Protein AF-A0A8H8MKC1-F1 (afdb_monomer_lite)

pLDDT: mean 77.67, std 16.6, range [34.03, 97.25]

Secondary structure (DSSP, 8-state):
--------PPEEEEEEEE-TT-HHHHHHHHHHHHHHHH-SS--TT--TTTSPPGGG-EEEEEEEE-----SS---TT---HHHHHHHHHHHHHHHHHHHTTS-------EEEEEPPPBPTTSPBPPPEEEEE-S---TT-HHHHHHHHHHHHHHHTT-----S---TT---EE--

Foldseek 3Di:
DDDPPPPQFDFDAFDWAFPLVPPVQLVVLVVVLVCVQPDPVPPPPDDPVQFDRSNRFIFTLATFGFDDPDDDDPPPQGRHPVVLVVLVVVCVVVLVVLPVLDDQDADFPDWDWDQFDQPPVRHTDDIFIFTFGPDDDCSRSQNVNSCVSNVSCVVSPGGPDPPPSPSRVGGRGRD

Structure (mmCIF, N/CA/C/O backbone):
data_AF-A0A8H8MKC1-F1
#
_entry.id   AF-A0A8H8MKC1-F1
#
loop_
_atom_site.group_PDB
_atom_site.id
_atom_site.type_symbol
_atom_site.label_atom_id
_atom_site.label_alt_id
_atom_site.label_comp_id
_atom_site.label_asym_id
_atom_site.label_entity_id
_atom_site.label_seq_id
_atom_site.pdbx_PDB_ins_code
_atom_site.Cartn_x
_atom_site.Cartn_y
_atom_site.Cartn_z
_atom_site.occupancy
_atom_site.B_iso_or_equiv
_atom_site.auth_seq_id
_atom_site.auth_comp_id
_atom_site.auth_asym_id
_atom_site.auth_atom_id
_atom_site.pdbx_PDB_model_num
ATOM 1 N N . MET A 1 1 ? 20.653 -33.532 -18.386 1.00 34.41 1 MET A N 1
ATOM 2 C CA . MET A 1 1 ? 19.830 -32.310 -18.493 1.00 34.41 1 MET A CA 1
ATOM 3 C C . MET A 1 1 ? 19.920 -31.637 -17.141 1.00 34.41 1 MET A C 1
ATOM 5 O O . MET A 1 1 ? 19.378 -32.175 -16.188 1.00 34.41 1 MET A O 1
ATOM 9 N N . ALA A 1 2 ? 20.762 -30.611 -17.027 1.00 34.38 2 ALA A N 1
ATOM 10 C CA . ALA A 1 2 ? 20.974 -29.909 -15.768 1.00 34.38 2 ALA A CA 1
ATOM 11 C C . ALA A 1 2 ? 19.783 -28.979 -15.524 1.00 34.38 2 ALA A C 1
ATOM 13 O O . ALA A 1 2 ? 19.414 -28.207 -16.407 1.00 34.38 2 ALA A O 1
ATOM 14 N N . ASP A 1 3 ? 19.178 -29.126 -14.352 1.00 34.03 3 ASP A N 1
ATOM 15 C CA . ASP A 1 3 ? 18.167 -28.236 -13.803 1.00 34.03 3 ASP A CA 1
ATOM 16 C C . ASP A 1 3 ? 18.798 -26.848 -13.630 1.00 34.03 3 ASP A C 1
ATOM 18 O O . ASP A 1 3 ? 19.670 -26.642 -12.784 1.00 34.03 3 ASP A O 1
ATOM 22 N N . SER A 1 4 ? 18.445 -25.911 -14.508 1.00 35.88 4 SER A N 1
ATOM 23 C CA . SER A 1 4 ? 18.801 -24.502 -14.369 1.00 35.88 4 SER A CA 1
ATOM 24 C C . SER A 1 4 ? 17.952 -23.922 -13.242 1.00 35.88 4 SER A C 1
ATOM 26 O O . SER A 1 4 ? 16.906 -23.321 -13.491 1.00 35.88 4 SER A O 1
ATOM 28 N N . GLY A 1 5 ? 18.392 -24.161 -12.004 1.00 34.44 5 GLY A N 1
ATOM 29 C CA . GLY A 1 5 ? 17.828 -23.581 -10.794 1.00 34.44 5 GLY A CA 1
ATOM 30 C C . GLY A 1 5 ? 17.900 -22.062 -10.879 1.00 34.44 5 GLY A C 1
ATOM 31 O O . GLY A 1 5 ? 18.920 -21.462 -10.550 1.00 34.44 5 GLY A O 1
ATOM 32 N N . GLY A 1 6 ? 16.830 -21.448 -11.384 1.00 45.28 6 GLY A N 1
ATOM 33 C CA . GLY A 1 6 ? 16.706 -20.001 -11.469 1.00 45.28 6 GLY A CA 1
ATOM 34 C C . GLY A 1 6 ? 16.858 -19.414 -10.073 1.00 45.28 6 GLY A C 1
ATOM 35 O O . GLY A 1 6 ? 16.090 -19.754 -9.171 1.00 45.28 6 GLY A O 1
ATOM 36 N N . HIS A 1 7 ? 17.865 -18.564 -9.894 1.00 55.59 7 HIS A N 1
ATOM 37 C CA . HIS A 1 7 ? 18.110 -17.872 -8.639 1.00 55.59 7 HIS A CA 1
ATOM 38 C C . HIS A 1 7 ? 16.903 -16.968 -8.358 1.00 55.59 7 HIS A C 1
ATOM 40 O O . HIS A 1 7 ? 16.740 -15.910 -8.962 1.00 55.59 7 HIS A O 1
ATOM 46 N N . LYS A 1 8 ? 15.978 -17.421 -7.507 1.00 62.78 8 LYS A N 1
ATOM 47 C CA . LYS A 1 8 ? 14.812 -16.618 -7.141 1.00 62.78 8 LYS A CA 1
ATOM 48 C C . LYS A 1 8 ? 15.299 -15.503 -6.225 1.00 62.78 8 LYS A C 1
ATOM 50 O O . LYS A 1 8 ? 15.754 -15.786 -5.118 1.00 62.78 8 LYS A O 1
ATOM 55 N N . LEU A 1 9 ? 15.191 -14.254 -6.677 1.00 69.00 9 LEU A N 1
ATOM 56 C CA . LEU A 1 9 ? 15.545 -13.099 -5.859 1.00 69.00 9 LEU A CA 1
ATOM 57 C C . LEU A 1 9 ? 14.778 -13.134 -4.541 1.00 69.00 9 LEU A C 1
ATOM 59 O O . LEU A 1 9 ? 13.551 -13.286 -4.515 1.00 69.00 9 LEU A O 1
ATOM 63 N N . LYS A 1 10 ? 15.519 -13.007 -3.441 1.00 74.06 10 LYS A N 1
ATOM 64 C CA . LYS A 1 10 ? 14.928 -12.897 -2.116 1.00 74.06 10 LYS A CA 1
ATOM 65 C C . LYS A 1 10 ? 14.260 -11.531 -2.013 1.00 74.06 10 LYS A C 1
ATOM 67 O O . LYS A 1 10 ? 14.907 -10.505 -2.205 1.00 74.06 10 LYS A O 1
ATOM 72 N N . SER A 1 11 ? 12.971 -11.528 -1.695 1.00 77.88 11 SER A N 1
ATOM 73 C CA . SER A 1 11 ? 12.234 -10.313 -1.361 1.00 77.88 11 SER A CA 1
ATOM 74 C C . SER A 1 11 ? 12.953 -9.551 -0.247 1.00 77.88 11 SER A C 1
ATOM 76 O O . SER A 1 11 ? 13.171 -10.102 0.833 1.00 77.88 11 SER A O 1
ATOM 78 N N . SER A 1 12 ? 13.328 -8.305 -0.518 1.00 82.69 12 SER A N 1
ATOM 79 C CA . SER A 1 12 ? 14.084 -7.458 0.415 1.00 82.69 12 SER A CA 1
ATOM 80 C C . SER A 1 12 ? 13.468 -6.072 0.580 1.00 82.69 12 SER A C 1
ATOM 82 O O . SER A 1 12 ? 13.622 -5.457 1.631 1.00 82.69 12 SER A O 1
ATOM 84 N N . HIS A 1 13 ? 12.736 -5.599 -0.429 1.00 89.12 13 HIS A N 1
ATOM 85 C CA . HIS A 1 13 ? 12.132 -4.273 -0.460 1.00 89.12 13 HIS A CA 1
ATOM 86 C C . HIS A 1 13 ? 10.669 -4.375 -0.891 1.00 89.12 13 HIS A C 1
ATOM 88 O O . HIS A 1 13 ? 10.191 -5.423 -1.325 1.00 89.12 13 HIS A O 1
ATOM 94 N N . PHE A 1 14 ? 9.942 -3.271 -0.792 1.00 88.62 14 PHE A N 1
ATOM 95 C CA . PHE A 1 14 ? 8.589 -3.167 -1.313 1.00 88.62 14 PHE A CA 1
ATOM 96 C C . PHE A 1 14 ? 8.342 -1.763 -1.848 1.00 88.62 14 PHE A C 1
ATOM 98 O O . PHE A 1 14 ? 8.982 -0.797 -1.435 1.00 88.62 14 PHE A O 1
ATOM 105 N N . ILE A 1 15 ? 7.394 -1.666 -2.770 1.00 90.00 15 ILE A N 1
ATOM 106 C CA . ILE A 1 15 ? 6.874 -0.403 -3.277 1.00 90.00 15 ILE A CA 1
ATOM 107 C C . ILE A 1 15 ? 5.569 -0.135 -2.549 1.00 90.00 15 ILE A C 1
ATOM 109 O O . ILE A 1 15 ? 4.746 -1.043 -2.395 1.00 90.00 15 ILE A O 1
ATOM 113 N N . ALA A 1 16 ? 5.373 1.099 -2.103 1.00 89.50 16 ALA A N 1
ATOM 114 C CA . ALA A 1 16 ? 4.192 1.471 -1.351 1.00 89.50 16 ALA A CA 1
ATOM 115 C C . ALA A 1 16 ? 3.667 2.854 -1.715 1.00 89.50 16 ALA A C 1
ATOM 117 O O . ALA A 1 16 ? 4.425 3.754 -2.073 1.00 89.50 16 ALA A O 1
ATOM 118 N N . PHE A 1 17 ? 2.357 3.010 -1.551 1.00 87.75 17 PHE A N 1
ATOM 119 C CA . PHE A 1 17 ? 1.700 4.303 -1.500 1.00 87.75 17 PHE A CA 1
ATOM 120 C C . PHE A 1 17 ? 1.614 4.752 -0.030 1.00 87.75 17 PHE A C 1
ATOM 122 O O . PHE A 1 17 ? 0.927 4.098 0.762 1.00 87.75 17 PHE A O 1
ATOM 129 N N . PRO A 1 18 ? 2.330 5.811 0.380 1.00 88.25 18 PRO A N 1
ATOM 130 C CA . PRO A 1 18 ? 2.317 6.264 1.765 1.00 88.25 18 PRO A CA 1
ATOM 131 C C . PRO A 1 18 ? 0.978 6.911 2.133 1.00 88.25 18 PRO A C 1
ATOM 133 O O . PRO A 1 18 ? 0.469 7.747 1.392 1.00 88.25 18 PRO A O 1
ATOM 136 N N . LEU A 1 19 ? 0.443 6.578 3.311 1.00 87.38 19 LEU A N 1
ATOM 137 C CA . LEU A 1 19 ? -0.799 7.166 3.834 1.00 87.38 19 LEU A CA 1
ATOM 138 C C . LEU A 1 19 ? -0.563 8.160 4.977 1.00 87.38 19 LEU A C 1
ATOM 140 O O . LEU A 1 19 ? -1.499 8.813 5.431 1.00 87.38 19 LEU A O 1
ATOM 144 N N . TYR A 1 20 ? 0.684 8.318 5.429 1.00 80.81 20 TYR A N 1
ATOM 145 C CA . TYR A 1 20 ? 1.021 9.162 6.579 1.00 80.81 20 TYR A CA 1
ATOM 146 C C . TYR A 1 20 ? 0.688 10.650 6.385 1.00 80.81 20 TYR A C 1
ATOM 148 O O . TYR A 1 20 ? 0.621 11.408 7.351 1.00 80.81 20 TYR A O 1
ATOM 156 N N . THR A 1 21 ? 0.495 11.099 5.147 1.00 84.81 21 THR A N 1
ATOM 157 C CA . THR A 1 21 ? 0.115 12.483 4.842 1.00 84.81 21 THR A CA 1
ATOM 158 C C . THR A 1 21 ? -1.337 12.789 5.210 1.00 84.81 21 THR A C 1
ATOM 160 O O . THR A 1 21 ? -1.669 13.957 5.394 1.00 84.81 21 THR A O 1
ATOM 163 N N . ASN A 1 22 ? -2.192 11.772 5.371 1.00 88.12 22 ASN A N 1
ATOM 164 C CA . ASN A 1 22 ? -3.577 11.945 5.797 1.00 88.12 22 ASN A CA 1
ATOM 165 C C . ASN A 1 22 ? -3.654 11.997 7.333 1.00 88.12 22 ASN A C 1
ATOM 167 O O . ASN A 1 22 ? -3.507 10.980 8.009 1.00 88.12 22 ASN A O 1
ATOM 171 N N . GLN A 1 23 ? -3.824 13.198 7.891 1.00 91.25 23 GLN A N 1
ATOM 172 C CA . GLN A 1 23 ? -3.860 13.404 9.341 1.00 91.25 23 GLN A CA 1
ATOM 173 C C . GLN A 1 23 ? -5.073 12.735 9.997 1.00 91.25 23 GLN A C 1
ATOM 175 O O . GLN A 1 23 ? -4.886 12.021 10.979 1.00 91.25 23 GLN A O 1
ATOM 180 N N . ASP A 1 24 ? -6.266 12.893 9.426 1.00 90.56 24 ASP A N 1
ATOM 181 C CA . ASP A 1 24 ? -7.507 12.341 9.980 1.00 90.56 24 ASP A CA 1
ATOM 182 C C . ASP A 1 24 ? -7.429 10.813 10.102 1.00 90.56 24 ASP A C 1
ATOM 184 O O . ASP A 1 24 ? -7.735 10.245 11.149 1.00 90.56 24 ASP A O 1
ATOM 188 N N . LEU A 1 25 ? -6.923 10.137 9.064 1.00 87.12 25 LEU A N 1
ATOM 189 C CA . LEU A 1 25 ? -6.709 8.691 9.090 1.00 87.12 25 LEU A CA 1
ATOM 190 C C . LEU A 1 25 ? -5.726 8.286 10.197 1.00 87.12 25 LEU A C 1
ATOM 192 O O . LEU A 1 25 ? -5.965 7.307 10.903 1.00 87.12 25 LEU A O 1
ATOM 196 N N . ARG A 1 26 ? -4.627 9.031 10.373 1.00 89.94 26 ARG A N 1
ATOM 197 C CA . ARG A 1 26 ? -3.646 8.747 11.433 1.00 89.94 26 ARG A CA 1
ATOM 198 C C . ARG A 1 26 ? -4.232 8.926 12.825 1.00 89.94 26 ARG A C 1
ATOM 200 O O . ARG A 1 26 ? -3.921 8.131 13.708 1.00 89.94 26 ARG A O 1
ATOM 207 N N . GLU A 1 27 ? -5.044 9.957 13.026 1.00 92.56 27 GLU A N 1
ATOM 208 C CA . GLU A 1 27 ? -5.695 10.221 14.307 1.00 92.56 27 GLU A CA 1
ATOM 209 C C . GLU A 1 27 ? -6.699 9.119 14.647 1.00 92.56 27 GLU A C 1
ATOM 211 O O . GLU A 1 27 ? -6.603 8.540 15.727 1.00 92.56 27 GLU A O 1
ATOM 216 N N . VAL A 1 28 ? -7.563 8.743 13.697 1.00 91.38 28 VAL A N 1
ATOM 217 C CA . VAL A 1 28 ? -8.558 7.673 13.877 1.00 91.38 28 VAL A CA 1
ATOM 218 C C . VAL A 1 28 ? -7.894 6.324 14.167 1.00 91.38 28 VAL A C 1
ATOM 220 O O . VAL A 1 28 ? -8.268 5.643 15.121 1.00 91.38 28 VAL A O 1
ATOM 223 N N . ILE A 1 29 ? -6.876 5.932 13.391 1.00 88.75 29 ILE A N 1
ATOM 224 C CA . ILE A 1 29 ? -6.156 4.669 13.626 1.00 88.75 29 ILE A CA 1
ATOM 225 C C . ILE A 1 29 ? -5.397 4.710 14.958 1.00 88.75 29 ILE A C 1
ATOM 227 O O . ILE A 1 29 ? -5.406 3.729 15.701 1.00 88.75 29 ILE A O 1
ATOM 231 N N . GLY A 1 30 ? -4.772 5.841 15.292 1.00 89.69 30 GLY A N 1
ATOM 232 C CA . GLY A 1 30 ? -4.044 6.005 16.548 1.00 89.69 30 GLY A CA 1
ATOM 233 C C . GLY A 1 30 ? -4.947 6.018 17.786 1.00 89.69 30 GLY A C 1
ATOM 234 O O . GLY A 1 30 ? -4.517 5.593 18.858 1.00 89.69 30 GLY A O 1
ATOM 235 N N . GLU A 1 31 ? -6.183 6.502 17.670 1.00 92.31 31 GLU A N 1
ATOM 236 C CA . GLU A 1 31 ? -7.202 6.389 18.717 1.00 92.31 31 GLU A CA 1
ATOM 237 C C . GLU A 1 31 ? -7.651 4.935 18.874 1.00 92.31 31 GLU A C 1
ATOM 239 O O . GLU A 1 31 ? -7.523 4.386 19.968 1.00 92.31 31 GLU A O 1
ATOM 244 N N . PHE A 1 32 ? -8.027 4.275 17.773 1.00 89.06 32 PHE A N 1
ATOM 245 C CA . PHE A 1 32 ? -8.409 2.861 17.765 1.00 89.06 32 PHE A CA 1
ATOM 246 C C . PHE A 1 32 ? -7.342 1.956 18.404 1.00 89.06 32 PHE A C 1
ATOM 248 O O . PHE A 1 32 ? -7.646 1.160 19.290 1.00 89.06 32 PHE A O 1
ATOM 255 N N . GLN A 1 33 ? -6.072 2.101 18.012 1.00 88.31 33 GLN A N 1
ATOM 256 C CA . GLN A 1 33 ? -4.964 1.317 18.573 1.00 88.31 33 GLN A CA 1
ATOM 257 C C . GLN A 1 33 ? -4.779 1.561 20.076 1.00 88.31 33 GLN A C 1
ATOM 259 O O . GLN A 1 33 ? -4.486 0.635 20.830 1.00 88.31 33 GLN A O 1
ATOM 264 N N . ARG A 1 34 ? -4.959 2.805 20.531 1.00 89.38 34 ARG A N 1
ATOM 265 C CA . ARG A 1 34 ? -4.821 3.168 21.945 1.00 89.38 34 ARG A CA 1
ATOM 266 C C . ARG A 1 34 ? -5.960 2.606 22.782 1.00 89.38 34 ARG A C 1
ATOM 268 O O . ARG A 1 34 ? -5.718 2.166 23.901 1.00 89.38 34 ARG A O 1
ATOM 275 N N . GLU A 1 35 ? -7.182 2.623 22.261 1.00 89.81 35 GLU A N 1
ATOM 276 C CA . GLU A 1 35 ? -8.324 1.973 22.904 1.00 89.81 35 GLU A CA 1
ATOM 277 C C . GLU A 1 35 ? -8.111 0.463 22.992 1.00 89.81 35 GLU A C 1
ATOM 279 O O . GLU A 1 35 ? -8.262 -0.108 24.070 1.00 89.81 35 GLU A O 1
ATOM 284 N N . LEU A 1 36 ? -7.649 -0.157 21.904 1.00 85.69 36 LEU A N 1
ATOM 285 C CA . LEU A 1 36 ? -7.382 -1.590 21.849 1.00 85.69 36 LEU A CA 1
ATOM 286 C C . LEU A 1 36 ? -6.312 -2.033 22.863 1.00 85.69 36 LEU A C 1
ATOM 288 O O . LEU A 1 36 ? -6.460 -3.069 23.505 1.00 85.69 36 LEU A O 1
ATOM 292 N N . LEU A 1 37 ? -5.251 -1.241 23.042 1.00 85.12 37 LEU A N 1
ATOM 293 C CA . LEU A 1 37 ? -4.189 -1.518 24.018 1.00 85.12 37 LEU A CA 1
ATOM 294 C C . LEU A 1 37 ? -4.604 -1.242 25.472 1.00 85.12 37 LEU A C 1
ATOM 296 O O . LEU A 1 37 ? -4.054 -1.847 26.391 1.00 85.12 37 LEU A O 1
ATOM 300 N N . ASN A 1 38 ? -5.542 -0.317 25.696 1.00 86.31 38 ASN A N 1
ATOM 301 C CA . ASN A 1 38 ? -6.047 0.022 27.030 1.00 86.31 38 ASN A CA 1
ATOM 302 C C . ASN A 1 38 ? -7.211 -0.872 27.484 1.00 86.31 38 ASN A C 1
ATOM 304 O O . ASN A 1 38 ? -7.632 -0.778 28.645 1.00 86.31 38 ASN A O 1
ATOM 308 N N . ASP A 1 39 ? -7.748 -1.712 26.595 1.00 80.25 39 ASP A N 1
ATOM 309 C CA . ASP A 1 39 ? -8.840 -2.619 26.921 1.00 80.25 39 ASP A CA 1
ATOM 310 C C . ASP A 1 39 ? -8.414 -3.605 28.025 1.00 80.25 39 ASP A C 1
ATOM 312 O O . ASP A 1 39 ? -7.353 -4.233 28.006 1.00 80.25 39 ASP A O 1
ATOM 316 N N . ARG A 1 40 ? -9.273 -3.725 29.040 1.00 61.97 40 ARG A N 1
ATOM 317 C CA . ARG A 1 40 ? -9.069 -4.590 30.208 1.00 61.97 40 ARG A CA 1
ATOM 318 C C . ARG A 1 40 ? -9.359 -6.054 29.908 1.00 61.97 40 ARG A C 1
ATOM 320 O O . ARG A 1 40 ? -8.989 -6.917 30.706 1.00 61.97 40 ARG A O 1
ATOM 327 N N . THR A 1 41 ? -10.010 -6.346 28.787 1.00 69.94 41 THR A N 1
ATOM 328 C CA . THR A 1 41 ? -10.165 -7.696 28.252 1.00 69.94 41 THR A CA 1
ATOM 329 C C . THR A 1 41 ? -8.855 -8.116 27.586 1.00 69.94 41 THR A C 1
ATOM 331 O O . THR A 1 41 ? -8.790 -8.269 26.378 1.00 69.94 41 THR A O 1
ATOM 334 N N . GLN A 1 42 ? -7.777 -8.246 28.374 1.00 65.44 42 GLN A N 1
ATOM 335 C CA . GLN A 1 42 ? -6.423 -8.539 27.886 1.00 65.44 42 GLN A CA 1
ATOM 336 C C . GLN A 1 42 ? -6.437 -9.617 26.792 1.00 65.44 42 GLN A C 1
ATOM 338 O O . GLN A 1 42 ? -6.561 -10.813 27.075 1.00 65.44 42 GLN A O 1
ATOM 343 N N . ILE A 1 43 ? -6.297 -9.186 25.537 1.00 74.25 43 ILE A N 1
ATOM 344 C CA . ILE A 1 43 ? -6.117 -10.090 24.411 1.00 74.25 43 ILE A CA 1
ATOM 345 C C . ILE A 1 43 ? -4.707 -10.649 24.569 1.00 74.25 43 ILE A C 1
ATOM 347 O O . ILE A 1 43 ? -3.718 -9.927 24.466 1.00 74.25 43 ILE A O 1
ATOM 351 N N . SER A 1 44 ? -4.606 -11.936 24.900 1.00 79.62 44 SER A N 1
ATOM 352 C CA . SER A 1 44 ? -3.308 -12.574 25.119 1.00 79.62 44 SER A CA 1
ATOM 353 C C . SER A 1 44 ? -2.429 -12.433 23.873 1.00 79.62 44 SER A C 1
ATOM 355 O O . SER A 1 44 ? -2.848 -12.791 22.774 1.00 79.62 44 SER A O 1
ATOM 357 N N . GLY A 1 45 ? -1.217 -11.903 24.054 1.00 78.12 45 GLY A N 1
ATOM 358 C CA . GLY A 1 45 ? -0.267 -11.666 22.965 1.00 78.12 45 GLY A CA 1
ATOM 359 C C . GLY A 1 45 ? -0.439 -10.333 22.231 1.00 78.12 45 GLY A C 1
ATOM 360 O O . GLY A 1 45 ? 0.392 -10.030 21.382 1.00 78.12 45 GLY A O 1
ATOM 361 N N . LEU A 1 46 ? -1.453 -9.526 22.565 1.00 80.94 46 LEU A N 1
ATOM 362 C CA . LEU A 1 46 ? -1.561 -8.156 22.076 1.00 80.94 46 LEU A CA 1
ATOM 363 C C . LEU A 1 46 ? -0.657 -7.236 22.906 1.00 80.94 46 LEU A C 1
ATOM 365 O O . LEU A 1 46 ? -0.895 -7.019 24.092 1.00 80.94 46 LEU A O 1
ATOM 369 N N . ASP A 1 47 ? 0.382 -6.707 22.269 1.00 83.88 47 ASP A N 1
ATOM 370 C CA . ASP A 1 47 ? 1.369 -5.815 22.874 1.00 83.88 47 ASP A CA 1
ATOM 371 C C . ASP A 1 47 ? 1.732 -4.684 21.904 1.00 83.88 47 ASP A C 1
ATOM 373 O O . ASP A 1 47 ? 1.599 -4.816 20.688 1.00 83.88 47 ASP A O 1
ATOM 377 N N . GLN A 1 48 ? 2.243 -3.570 22.429 1.00 84.06 48 GLN A N 1
ATOM 378 C CA . GLN A 1 48 ? 2.667 -2.428 21.617 1.00 84.06 48 GLN A CA 1
ATOM 379 C C . GLN A 1 48 ? 3.686 -2.808 20.527 1.00 84.06 48 GLN A C 1
ATOM 381 O O . GLN A 1 48 ? 3.712 -2.164 19.481 1.00 84.06 48 GLN A O 1
ATOM 386 N N . SER A 1 49 ? 4.510 -3.838 20.747 1.00 84.31 49 SER A N 1
ATOM 387 C CA . SER A 1 49 ? 5.525 -4.299 19.790 1.00 84.31 49 SER A CA 1
ATOM 388 C C . SER A 1 49 ? 4.965 -4.898 18.498 1.00 84.31 49 SER A C 1
ATOM 390 O O . SER A 1 49 ? 5.693 -4.936 17.505 1.00 84.31 49 SER A O 1
ATOM 392 N N . ILE A 1 50 ? 3.703 -5.341 18.490 1.00 81.44 50 ILE A N 1
ATOM 393 C CA . ILE A 1 50 ? 3.038 -5.834 17.277 1.00 81.44 50 ILE A CA 1
ATOM 394 C C . ILE A 1 50 ? 2.192 -4.750 16.599 1.00 81.44 50 ILE A C 1
ATOM 396 O O . ILE A 1 50 ? 1.859 -4.874 15.433 1.00 81.44 50 ILE A O 1
ATOM 400 N N . ILE A 1 51 ? 1.910 -3.637 17.278 1.00 84.31 51 ILE A N 1
ATOM 401 C CA . ILE A 1 51 ? 1.146 -2.527 16.702 1.00 84.31 51 ILE A CA 1
ATOM 402 C C . ILE A 1 51 ? 2.022 -1.701 15.758 1.00 84.31 51 ILE A C 1
ATOM 404 O O . ILE A 1 51 ? 3.105 -1.231 16.118 1.00 84.31 51 ILE A O 1
ATOM 408 N N . VAL A 1 52 ? 1.523 -1.461 14.547 1.00 85.75 52 VAL A N 1
ATOM 409 C CA . VAL A 1 52 ? 2.190 -0.587 13.579 1.00 85.75 52 VAL A CA 1
ATOM 410 C C . VAL A 1 52 ? 1.906 0.874 13.903 1.00 85.75 52 VAL A C 1
ATOM 412 O O . VAL A 1 52 ? 0.759 1.287 14.022 1.00 85.75 52 VAL A O 1
ATOM 415 N N . ASP A 1 53 ? 2.968 1.670 13.999 1.00 87.19 53 ASP A N 1
ATOM 416 C CA . ASP A 1 53 ? 2.878 3.119 14.182 1.00 87.19 53 ASP A CA 1
ATOM 417 C C . ASP A 1 53 ? 2.002 3.768 13.077 1.00 87.19 53 ASP A C 1
ATOM 419 O O . ASP A 1 53 ? 2.277 3.538 11.893 1.00 87.19 53 ASP A O 1
ATOM 423 N N . PRO A 1 54 ? 0.999 4.611 13.411 1.00 87.62 54 PRO A N 1
ATOM 424 C CA . PRO A 1 54 ? 0.188 5.346 12.434 1.00 87.62 54 PRO A CA 1
ATOM 425 C C . PRO A 1 54 ? 0.987 6.176 11.409 1.00 87.62 54 PRO A C 1
ATOM 427 O O . PRO A 1 54 ? 0.513 6.464 10.311 1.00 87.62 54 PRO A O 1
ATOM 430 N N . TRP A 1 55 ? 2.225 6.563 11.711 1.00 88.75 55 TRP A N 1
ATOM 431 C CA . TRP A 1 55 ? 3.121 7.22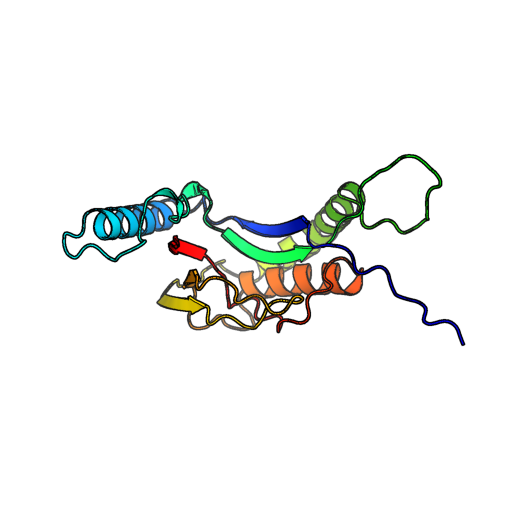7 10.756 1.00 88.75 55 TRP A CA 1
ATOM 432 C C . TRP A 1 55 ? 3.696 6.286 9.695 1.00 88.75 55 TRP A C 1
ATOM 434 O O . TRP A 1 55 ? 4.226 6.735 8.681 1.00 88.75 55 TRP A O 1
ATOM 444 N N . ARG A 1 56 ? 3.597 4.976 9.915 1.00 87.62 56 ARG A N 1
ATOM 445 C CA . ARG A 1 56 ? 4.065 3.926 9.007 1.00 87.62 56 ARG A CA 1
ATOM 446 C C . ARG A 1 56 ? 2.931 3.326 8.177 1.00 87.62 56 ARG A C 1
ATOM 448 O O . ARG A 1 56 ? 3.179 2.360 7.454 1.00 87.62 56 ARG A O 1
ATOM 455 N N . LEU A 1 57 ? 1.717 3.883 8.245 1.00 86.75 57 LEU A N 1
ATOM 456 C CA . LEU A 1 57 ? 0.593 3.438 7.421 1.00 86.75 57 LEU A CA 1
ATOM 457 C C . LEU A 1 57 ? 0.912 3.663 5.944 1.00 86.75 57 LEU A C 1
ATOM 459 O O . LEU A 1 57 ? 1.312 4.748 5.507 1.00 86.75 57 LEU A O 1
ATOM 463 N N . HIS A 1 58 ? 0.728 2.609 5.169 1.00 87.25 58 HIS A N 1
ATOM 464 C CA . HIS A 1 58 ? 0.967 2.603 3.742 1.00 87.25 58 HIS A CA 1
ATOM 465 C C . HIS A 1 58 ? 0.123 1.514 3.096 1.00 87.25 58 HIS A C 1
ATOM 467 O O . HIS A 1 58 ? -0.322 0.587 3.762 1.00 87.25 58 HIS A O 1
ATOM 473 N N . ILE A 1 59 ? -0.058 1.621 1.788 1.00 84.50 59 ILE A N 1
ATOM 474 C CA . ILE A 1 59 ? -0.592 0.548 0.963 1.00 84.50 59 ILE A CA 1
ATOM 475 C C . ILE A 1 59 ? 0.581 -0.096 0.240 1.00 84.50 59 ILE A C 1
ATOM 477 O O . ILE A 1 59 ? 1.265 0.569 -0.541 1.00 84.50 59 ILE A O 1
ATOM 481 N N . THR A 1 60 ? 0.828 -1.380 0.475 1.00 85.38 60 THR A N 1
ATOM 482 C CA . THR A 1 60 ? 1.835 -2.121 -0.288 1.00 85.38 60 THR A CA 1
ATOM 483 C C . THR A 1 60 ? 1.339 -2.359 -1.717 1.00 85.38 60 THR A C 1
ATOM 485 O O . THR A 1 60 ? 0.291 -2.962 -1.926 1.00 85.38 60 THR A O 1
ATOM 488 N N . ILE A 1 61 ? 2.102 -1.897 -2.709 1.00 86.69 61 ILE A N 1
ATOM 489 C CA . ILE A 1 61 ? 1.832 -2.121 -4.138 1.00 86.69 61 ILE A CA 1
ATOM 490 C C . ILE A 1 61 ? 2.423 -3.463 -4.573 1.00 86.69 61 ILE A C 1
ATOM 492 O O . ILE A 1 61 ? 1.777 -4.236 -5.273 1.00 86.69 61 ILE A O 1
ATOM 496 N N . GLY A 1 62 ? 3.651 -3.758 -4.146 1.00 83.88 62 GLY A N 1
ATOM 497 C CA . GLY A 1 62 ? 4.313 -5.019 -4.458 1.00 83.88 62 GLY A CA 1
ATOM 498 C C . GLY A 1 62 ? 5.627 -5.182 -3.710 1.00 83.88 62 GLY A C 1
ATOM 499 O O . GLY A 1 62 ? 6.354 -4.213 -3.494 1.00 83.88 62 GLY A O 1
ATOM 500 N N . VAL A 1 63 ? 5.928 -6.418 -3.320 1.00 85.56 63 VAL A N 1
ATOM 501 C CA . VAL A 1 63 ? 7.209 -6.789 -2.714 1.00 85.56 63 VAL A CA 1
ATOM 502 C C . VAL A 1 63 ? 8.195 -7.141 -3.828 1.00 85.56 63 VAL A C 1
ATOM 504 O O . VAL A 1 63 ? 7.876 -7.942 -4.709 1.00 85.56 63 VAL A O 1
ATOM 507 N N . ILE A 1 64 ? 9.388 -6.551 -3.786 1.00 87.88 64 ILE A N 1
ATOM 508 C CA . ILE A 1 64 ? 10.427 -6.713 -4.805 1.00 87.88 64 ILE A CA 1
ATOM 509 C C . ILE A 1 64 ? 11.665 -7.408 -4.233 1.00 87.88 64 ILE A C 1
ATOM 511 O O . ILE A 1 64 ? 12.036 -7.230 -3.067 1.00 87.88 64 ILE A O 1
ATOM 515 N N . GLY A 1 65 ? 12.304 -8.221 -5.070 1.00 87.00 65 GLY A N 1
ATOM 516 C CA . GLY A 1 65 ? 13.640 -8.745 -4.812 1.00 87.00 65 GLY A CA 1
ATOM 517 C C . GLY A 1 65 ? 14.680 -7.841 -5.457 1.00 87.00 65 GLY A C 1
ATOM 518 O O . GLY A 1 65 ? 14.510 -7.466 -6.615 1.00 87.00 65 GLY A O 1
ATOM 519 N N . LEU A 1 66 ? 15.723 -7.494 -4.705 1.00 85.94 66 LEU A N 1
ATOM 520 C CA . LEU A 1 66 ? 16.871 -6.747 -5.212 1.00 85.94 66 LEU A CA 1
ATOM 521 C C . LEU A 1 66 ? 18.155 -7.548 -5.002 1.00 85.94 66 LEU A C 1
ATOM 523 O O . LEU A 1 66 ? 18.276 -8.261 -4.004 1.00 85.94 66 LEU A O 1
ATOM 527 N N . GLU A 1 67 ? 19.096 -7.408 -5.926 1.00 84.75 67 GLU A N 1
ATOM 528 C CA . GLU A 1 67 ? 20.444 -7.965 -5.809 1.00 84.75 67 GLU A CA 1
ATOM 529 C C . GLU A 1 67 ? 21.341 -7.010 -5.012 1.00 84.75 67 GLU A C 1
ATOM 531 O O . GLU A 1 67 ? 21.294 -5.790 -5.200 1.00 84.75 67 GLU A O 1
ATOM 536 N N . GLU A 1 68 ? 22.146 -7.563 -4.100 1.00 69.88 68 GLU A N 1
ATOM 537 C CA . GLU A 1 68 ? 23.188 -6.799 -3.418 1.00 69.88 68 GLU A CA 1
ATOM 538 C C . GLU A 1 68 ? 24.316 -6.503 -4.406 1.00 69.88 68 GLU A C 1
ATOM 540 O O . GLU A 1 68 ? 24.709 -7.348 -5.209 1.00 69.88 68 GLU A O 1
ATOM 545 N N . GLN A 1 69 ? 24.827 -5.276 -4.362 1.00 60.38 69 GLN A N 1
ATOM 546 C CA . GLN A 1 69 ? 25.910 -4.816 -5.222 1.00 60.38 69 GLN A CA 1
ATOM 547 C C . GLN A 1 69 ? 27.247 -5.356 -4.682 1.00 60.38 69 GLN A C 1
ATOM 549 O O . GLN A 1 69 ? 28.093 -4.592 -4.226 1.00 60.38 69 GLN A O 1
ATOM 554 N N . GLU A 1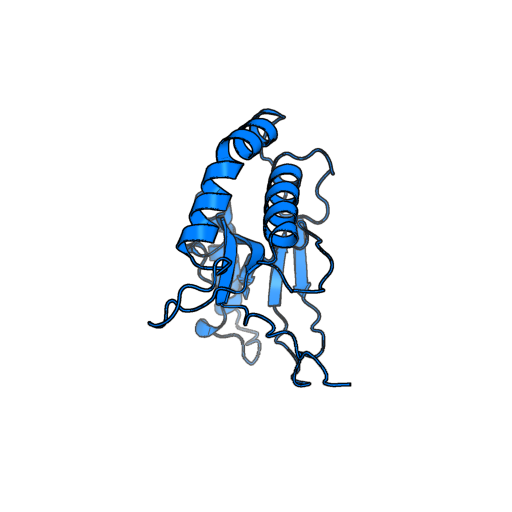 70 ? 27.422 -6.679 -4.642 1.00 54.97 70 GLU A N 1
ATOM 555 C CA . GLU A 1 70 ? 28.707 -7.278 -4.279 1.00 54.97 70 GLU A CA 1
ATOM 556 C C . GLU A 1 70 ? 29.663 -7.213 -5.479 1.00 54.97 70 GLU A C 1
ATOM 558 O O . GLU A 1 70 ? 29.327 -7.590 -6.602 1.00 54.97 70 GLU A O 1
ATOM 563 N N . ASN A 1 71 ? 30.855 -6.664 -5.230 1.00 54.28 71 ASN A N 1
ATOM 564 C CA . ASN A 1 71 ? 31.956 -6.562 -6.183 1.00 54.28 71 ASN A CA 1
ATOM 565 C C . ASN A 1 71 ? 32.289 -7.936 -6.785 1.00 54.28 71 ASN A C 1
ATOM 567 O O . ASN A 1 71 ? 32.930 -8.747 -6.127 1.00 54.28 71 ASN A O 1
ATOM 571 N N . ASP A 1 72 ? 31.872 -8.194 -8.017 1.00 50.09 72 ASP A N 1
ATOM 572 C CA . ASP A 1 72 ? 32.748 -8.479 -9.158 1.00 50.09 72 ASP A CA 1
ATOM 573 C C . ASP A 1 72 ? 31.918 -9.033 -10.322 1.00 50.09 72 ASP A C 1
ATOM 575 O O . ASP A 1 72 ? 31.069 -9.904 -10.172 1.00 50.09 72 ASP A O 1
ATOM 579 N N . GLU A 1 73 ? 32.208 -8.492 -11.502 1.00 48.06 73 GLU A N 1
ATOM 580 C CA . GLU A 1 73 ? 31.591 -8.778 -12.799 1.00 48.06 73 GLU A CA 1
ATOM 581 C C . GLU A 1 73 ? 30.127 -8.342 -12.943 1.00 48.06 73 GLU A C 1
ATOM 583 O O . GLU A 1 73 ? 29.174 -9.030 -12.597 1.00 48.06 73 GLU A O 1
ATOM 588 N N . ALA A 1 74 ? 29.965 -7.165 -13.556 1.00 44.81 74 ALA A N 1
ATOM 589 C CA . ALA A 1 74 ? 28.698 -6.629 -14.023 1.00 44.81 74 ALA A CA 1
ATOM 590 C C . ALA A 1 74 ? 27.971 -7.630 -14.939 1.00 44.81 74 ALA A C 1
ATOM 592 O O . ALA A 1 74 ? 28.104 -7.599 -16.168 1.00 44.81 74 ALA A O 1
ATOM 593 N N . ILE A 1 75 ? 27.137 -8.478 -14.340 1.00 50.00 75 ILE A N 1
ATOM 594 C CA . ILE A 1 75 ? 26.043 -9.123 -15.044 1.00 50.00 75 ILE A CA 1
ATOM 595 C C . ILE A 1 75 ? 25.119 -7.983 -15.470 1.00 50.00 75 ILE A C 1
ATOM 597 O O . ILE A 1 75 ? 24.414 -7.367 -14.670 1.00 50.00 75 ILE A O 1
ATOM 601 N N . LYS A 1 76 ? 25.184 -7.639 -16.758 1.00 47.16 76 LYS A N 1
ATOM 602 C CA . LYS A 1 76 ? 24.246 -6.724 -17.410 1.00 47.16 76 LYS A CA 1
ATOM 603 C C . LYS A 1 76 ? 22.831 -7.270 -17.207 1.00 47.16 76 LYS A C 1
ATOM 605 O O . LYS A 1 76 ? 22.414 -8.164 -17.937 1.00 47.16 76 LYS A O 1
ATOM 610 N N . GLY A 1 77 ? 22.124 -6.738 -16.215 1.00 58.19 77 GLY A N 1
ATOM 611 C CA . GLY A 1 77 ? 20.760 -7.148 -15.877 1.00 58.19 77 GLY A CA 1
ATOM 612 C C . GLY A 1 77 ? 20.397 -7.113 -14.392 1.00 58.19 77 GLY A C 1
ATOM 613 O O . GLY A 1 77 ? 19.319 -7.588 -14.059 1.00 58.19 77 GLY A O 1
ATOM 614 N N . ALA A 1 78 ? 21.254 -6.584 -13.515 1.00 70.44 78 ALA A N 1
ATOM 615 C CA . ALA A 1 78 ? 21.033 -6.650 -12.077 1.00 70.44 78 ALA A CA 1
ATOM 616 C C . ALA A 1 78 ? 19.798 -5.846 -11.627 1.00 70.44 78 ALA A C 1
ATOM 618 O O . ALA A 1 78 ? 19.705 -4.636 -11.859 1.00 70.44 78 ALA A O 1
ATOM 619 N N . HIS A 1 79 ? 18.861 -6.516 -10.951 1.00 85.12 79 HIS A N 1
ATOM 620 C CA . HIS A 1 79 ? 17.728 -5.909 -10.245 1.00 85.12 79 HIS A CA 1
ATOM 621 C C . HIS A 1 79 ? 18.233 -5.142 -9.015 1.00 85.12 79 HIS A C 1
ATOM 623 O O . HIS A 1 79 ? 17.993 -5.534 -7.878 1.00 85.12 79 HIS A O 1
ATOM 629 N N . THR A 1 80 ? 18.987 -4.066 -9.223 1.00 89.44 80 THR A N 1
ATOM 630 C CA . THR A 1 80 ? 19.543 -3.239 -8.144 1.00 89.44 80 THR A CA 1
ATOM 631 C C . THR A 1 80 ? 18.541 -2.186 -7.675 1.00 89.44 80 THR A C 1
ATOM 633 O O . THR A 1 80 ? 17.557 -1.875 -8.354 1.00 89.44 80 THR A O 1
ATOM 636 N N . LEU A 1 81 ? 18.819 -1.577 -6.517 1.00 89.44 81 LEU A N 1
ATOM 637 C CA . LEU A 1 81 ? 18.043 -0.440 -6.017 1.00 89.44 81 LEU 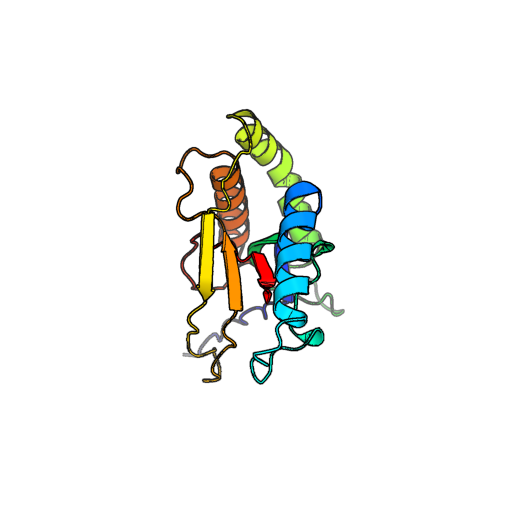A CA 1
ATOM 638 C C . LEU A 1 81 ? 18.065 0.751 -6.989 1.00 89.44 81 LEU A C 1
ATOM 640 O O . LEU A 1 81 ? 17.034 1.380 -7.207 1.00 89.44 81 LEU A O 1
ATOM 644 N N . GLU A 1 82 ? 19.211 1.039 -7.606 1.00 91.25 82 GLU A N 1
ATOM 645 C CA . GLU A 1 82 ? 19.355 2.142 -8.563 1.00 91.25 82 GLU A CA 1
ATOM 646 C C . GLU A 1 82 ? 18.500 1.921 -9.820 1.00 91.25 82 GLU A C 1
ATOM 648 O O . GLU A 1 82 ? 17.796 2.829 -10.275 1.00 91.25 82 GLU A O 1
ATOM 653 N N . CYS A 1 83 ? 18.489 0.693 -10.350 1.00 92.00 83 CYS A N 1
ATOM 654 C CA . CYS A 1 83 ? 17.645 0.337 -11.487 1.00 92.00 83 CYS A CA 1
ATOM 655 C C . CYS A 1 83 ? 16.150 0.390 -11.128 1.00 92.00 83 CYS A C 1
ATOM 657 O O . CYS A 1 83 ? 15.348 0.872 -11.931 1.00 92.00 83 CYS A O 1
ATOM 659 N N . ALA A 1 84 ? 15.772 -0.030 -9.916 1.00 92.12 84 ALA A N 1
ATOM 660 C CA . ALA A 1 84 ? 14.401 0.078 -9.422 1.00 92.12 84 ALA A CA 1
ATOM 661 C C . ALA A 1 84 ? 13.941 1.544 -9.289 1.00 92.12 84 ALA A C 1
ATOM 663 O O . ALA A 1 84 ? 12.830 1.880 -9.703 1.00 92.12 84 ALA A O 1
ATOM 664 N N . ILE A 1 85 ? 14.794 2.431 -8.762 1.00 93.94 85 ILE A N 1
ATOM 665 C CA . ILE A 1 85 ? 14.506 3.873 -8.665 1.00 93.94 85 ILE A CA 1
ATOM 666 C C . ILE A 1 85 ? 14.350 4.478 -10.061 1.00 93.94 85 ILE A C 1
ATOM 668 O O . ILE A 1 85 ? 13.361 5.159 -10.320 1.00 93.94 85 ILE A O 1
ATOM 672 N N . THR A 1 86 ? 15.267 4.164 -10.979 1.00 95.31 86 THR A N 1
ATOM 673 C CA . THR A 1 86 ? 15.219 4.653 -12.366 1.00 95.31 86 THR A CA 1
ATOM 674 C C . THR A 1 86 ? 13.921 4.231 -13.062 1.00 95.31 86 THR A C 1
ATOM 676 O O . THR A 1 86 ? 13.300 5.030 -13.765 1.00 95.31 86 THR A O 1
ATOM 679 N N . LEU A 1 87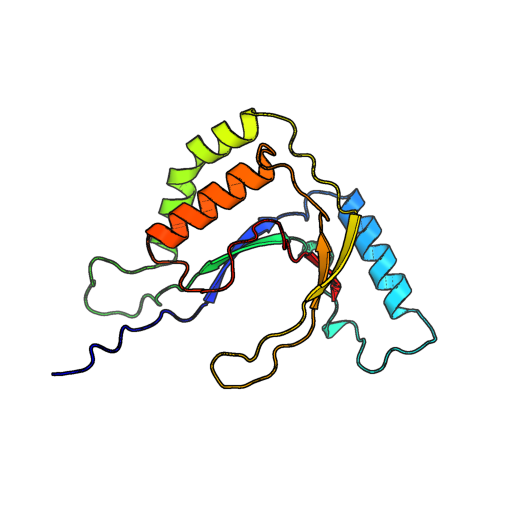 ? 13.465 2.992 -12.842 1.00 95.12 87 LEU A N 1
ATOM 680 C CA . LEU A 1 87 ? 12.184 2.516 -13.364 1.00 95.12 87 LEU A CA 1
ATOM 681 C C . LEU A 1 87 ? 11.004 3.317 -12.796 1.00 95.12 87 LEU A C 1
ATOM 683 O O . LEU A 1 87 ? 10.122 3.736 -13.546 1.00 95.12 87 LEU A O 1
ATOM 687 N N . LEU A 1 88 ? 10.993 3.566 -11.484 1.00 94.56 88 LEU A N 1
ATOM 688 C CA . LEU A 1 88 ? 9.936 4.344 -10.840 1.00 94.56 88 LEU A CA 1
ATOM 689 C C . LEU A 1 88 ? 9.908 5.801 -11.336 1.00 94.56 88 LEU A C 1
ATOM 691 O O . LEU A 1 88 ? 8.833 6.347 -11.588 1.00 94.56 88 LEU A O 1
ATOM 695 N N . GLU A 1 89 ? 11.074 6.418 -11.536 1.00 96.44 89 GLU A N 1
ATOM 696 C CA . GLU A 1 89 ? 11.196 7.759 -12.114 1.00 96.44 89 GLU A CA 1
ATOM 697 C C . GLU A 1 89 ? 10.687 7.810 -13.560 1.00 96.44 89 GLU A C 1
ATOM 699 O O . GLU A 1 89 ? 9.956 8.735 -13.922 1.00 96.44 89 GLU A O 1
ATOM 704 N N . ALA A 1 90 ? 10.992 6.791 -14.369 1.00 97.00 90 ALA A N 1
ATOM 705 C CA . ALA A 1 90 ? 10.498 6.679 -15.740 1.00 97.00 90 ALA A CA 1
ATOM 706 C C . ALA A 1 90 ? 8.969 6.506 -15.814 1.00 97.00 90 ALA A C 1
ATOM 708 O O . ALA A 1 90 ? 8.342 6.937 -16.784 1.00 97.00 90 ALA A O 1
ATOM 709 N N . LEU A 1 91 ? 8.348 5.915 -14.787 1.00 97.00 91 LEU A N 1
ATOM 710 C CA . LEU A 1 91 ? 6.891 5.784 -14.683 1.00 97.00 91 LEU A CA 1
ATOM 711 C C . LEU A 1 91 ? 6.187 7.074 -14.256 1.00 97.00 91 LEU A C 1
ATOM 713 O O . LEU A 1 91 ? 4.987 7.214 -14.504 1.00 97.00 91 LEU A O 1
ATOM 717 N N . LYS A 1 92 ? 6.902 8.034 -13.657 1.00 95.69 92 LYS A N 1
ATOM 718 C CA . LYS A 1 92 ? 6.323 9.268 -13.106 1.00 95.69 92 LYS A CA 1
ATOM 719 C C . LYS A 1 92 ? 5.374 10.006 -14.067 1.00 95.69 92 LYS A C 1
ATOM 721 O O . LYS A 1 92 ? 4.295 10.377 -13.610 1.00 95.69 92 LYS A O 1
ATOM 726 N N . PRO A 1 93 ? 5.682 10.205 -15.366 1.00 97.25 93 PRO A N 1
ATOM 727 C CA . PRO A 1 93 ? 4.759 10.885 -16.277 1.00 97.25 93 PRO A CA 1
ATOM 728 C C . PRO A 1 93 ? 3.424 10.146 -16.439 1.00 97.25 93 PRO A C 1
ATOM 730 O O . PRO A 1 93 ? 2.371 10.773 -16.383 1.00 97.25 93 PRO A O 1
ATOM 733 N N . LYS A 1 94 ? 3.460 8.812 -16.559 1.00 96.31 94 LYS A N 1
ATOM 734 C CA . LYS A 1 94 ? 2.258 7.972 -16.679 1.00 96.31 94 LYS A CA 1
ATOM 735 C C . LYS A 1 94 ? 1.457 7.940 -15.377 1.00 96.31 94 LYS A C 1
ATOM 737 O O . LYS A 1 94 ? 0.235 7.970 -15.405 1.00 96.31 94 LYS A O 1
ATOM 742 N N . ILE A 1 95 ? 2.141 7.928 -14.230 1.00 94.00 95 ILE A N 1
ATOM 743 C CA . ILE A 1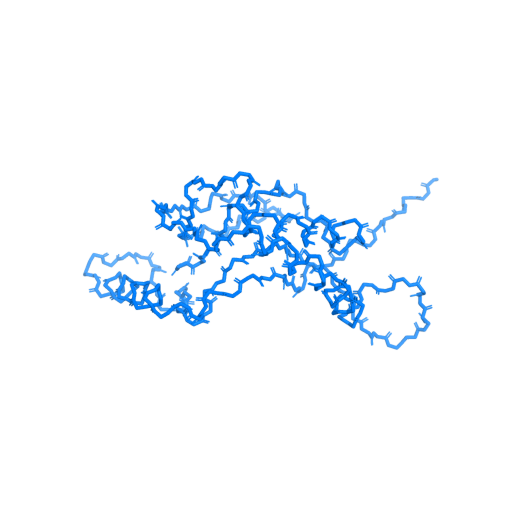 95 ? 1.495 8.034 -12.914 1.00 94.00 95 ILE A CA 1
ATOM 744 C C . ILE A 1 95 ? 0.719 9.352 -12.817 1.00 94.00 95 ILE A C 1
ATOM 746 O O . ILE A 1 95 ? -0.439 9.349 -12.411 1.00 94.00 95 ILE A O 1
ATOM 750 N N . LEU A 1 96 ? 1.326 10.473 -13.221 1.00 93.69 96 LEU A N 1
ATOM 751 C CA . LEU A 1 96 ? 0.660 11.778 -13.214 1.00 93.69 96 LEU A CA 1
ATOM 752 C C . LEU A 1 96 ? -0.543 11.827 -14.166 1.00 93.69 96 LEU A C 1
ATOM 754 O O . LEU A 1 96 ? -1.547 12.446 -13.829 1.00 93.69 96 LEU A O 1
ATOM 758 N N . GLU A 1 97 ? -0.471 11.149 -15.312 1.00 94.06 97 GLU A N 1
ATOM 759 C CA . GLU A 1 97 ? -1.603 11.002 -16.233 1.00 94.06 97 GLU A CA 1
ATOM 760 C C . GLU A 1 97 ? -2.761 10.218 -15.595 1.00 94.06 97 GLU A C 1
ATOM 762 O O . GLU A 1 97 ? -3.901 10.678 -15.634 1.00 94.06 97 GLU A O 1
ATOM 767 N N . CYS A 1 98 ? -2.482 9.091 -14.928 1.00 91.19 98 CYS A N 1
ATOM 768 C CA . CYS A 1 98 ? -3.502 8.337 -14.191 1.00 91.19 98 CYS A CA 1
ATOM 769 C C . CYS A 1 98 ? -4.148 9.177 -13.080 1.00 91.19 98 CYS A C 1
ATOM 771 O O . CYS A 1 98 ? -5.364 9.147 -12.909 1.00 91.19 98 CYS A O 1
ATOM 773 N N . LEU A 1 99 ? -3.345 9.945 -12.338 1.00 89.88 99 LEU A N 1
ATOM 774 C CA . LEU A 1 99 ? -3.832 10.812 -11.262 1.00 89.88 99 LEU A CA 1
ATOM 775 C C . LEU A 1 99 ? -4.652 12.002 -11.776 1.00 89.88 99 LEU A C 1
ATOM 777 O O . LEU A 1 99 ? -5.493 12.515 -11.046 1.00 89.88 99 LEU A O 1
ATOM 781 N N . ALA A 1 100 ? -4.447 12.432 -13.022 1.00 89.75 100 ALA A N 1
ATOM 782 C CA . ALA A 1 100 ? -5.237 13.496 -13.635 1.00 89.75 100 ALA A CA 1
ATOM 783 C C . ALA A 1 100 ? -6.664 13.053 -14.014 1.00 89.75 100 ALA A C 1
ATOM 785 O O . ALA A 1 100 ? -7.495 13.904 -14.330 1.00 89.75 100 ALA A O 1
ATOM 786 N N . ALA A 1 101 ? -6.963 11.748 -13.975 1.00 82.06 101 ALA A N 1
ATOM 787 C CA . ALA A 1 101 ? -8.267 11.207 -14.355 1.00 82.06 101 ALA A CA 1
ATOM 788 C C . ALA A 1 101 ? -9.398 11.555 -13.366 1.00 82.06 101 ALA A C 1
ATOM 790 O O . ALA A 1 101 ? -10.568 11.499 -13.742 1.00 82.06 101 ALA A O 1
ATOM 791 N N . GLY A 1 102 ? -9.082 11.928 -12.121 1.00 83.12 102 GLY A N 1
ATOM 792 C CA . GLY A 1 102 ? -10.100 12.263 -11.127 1.00 83.12 102 GLY A CA 1
ATOM 793 C C . GLY A 1 102 ? -9.560 12.428 -9.704 1.00 83.12 102 GLY A C 1
ATOM 794 O O . GLY A 1 102 ? -8.350 12.366 -9.487 1.00 83.12 102 GLY A O 1
ATOM 795 N N . PRO A 1 103 ? -10.448 12.646 -8.719 1.00 80.12 103 PRO A N 1
ATOM 796 C CA . PRO A 1 103 ? -10.058 12.735 -7.318 1.00 80.12 103 PRO A CA 1
ATOM 797 C C . PRO A 1 103 ? -9.512 11.395 -6.808 1.00 80.12 103 PRO A C 1
ATOM 799 O O . PRO A 1 103 ? -10.040 10.323 -7.113 1.00 80.12 103 PRO A O 1
ATOM 802 N N . LEU A 1 104 ? -8.456 11.462 -5.996 1.00 81.75 104 LEU A N 1
ATOM 803 C CA . LEU A 1 104 ? -7.851 10.299 -5.350 1.00 81.75 104 LEU A CA 1
ATOM 804 C C . LEU A 1 104 ? -8.587 9.980 -4.042 1.00 81.75 104 LEU A C 1
ATOM 806 O O . LEU A 1 104 ? -8.051 10.162 -2.951 1.00 81.75 104 LEU A O 1
ATOM 810 N N . GLU A 1 105 ? -9.837 9.545 -4.160 1.00 83.50 105 GLU A N 1
ATOM 811 C CA . GLU A 1 105 ? -10.685 9.206 -3.018 1.00 83.50 105 GLU A CA 1
ATOM 812 C C . GLU A 1 105 ? -10.925 7.699 -2.954 1.00 83.50 105 GLU A C 1
ATOM 814 O O . GLU A 1 105 ? -11.362 7.073 -3.923 1.00 83.50 105 GLU A O 1
ATOM 819 N N . VAL A 1 106 ? -10.624 7.113 -1.795 1.00 83.19 106 VAL A N 1
ATOM 820 C CA . VAL A 1 106 ? -10.856 5.701 -1.493 1.00 83.19 106 VAL A CA 1
ATOM 821 C C . VAL A 1 106 ? -11.333 5.601 -0.050 1.00 83.19 106 VAL A C 1
ATOM 823 O O . VAL A 1 106 ? -10.661 6.076 0.864 1.00 83.19 106 VAL A O 1
ATOM 826 N N . ALA A 1 107 ? -12.506 5.003 0.150 1.00 85.31 107 ALA A N 1
ATOM 827 C CA . ALA A 1 107 ? -13.060 4.783 1.478 1.00 85.31 107 ALA A CA 1
ATOM 828 C C . ALA A 1 107 ? -12.351 3.610 2.166 1.00 85.31 107 ALA A C 1
ATOM 830 O O . ALA A 1 107 ? -12.127 2.574 1.552 1.00 85.31 107 ALA A O 1
ATOM 831 N N . PHE A 1 108 ? -12.029 3.774 3.445 1.00 85.56 108 PHE A N 1
ATOM 832 C CA . PHE A 1 108 ? -11.500 2.716 4.303 1.00 85.56 108 PHE A CA 1
ATOM 833 C C . PHE A 1 108 ? -12.647 2.201 5.173 1.00 85.56 108 PHE A C 1
ATOM 835 O O . PHE A 1 108 ? -12.881 2.697 6.270 1.00 85.56 108 PHE A O 1
ATOM 842 N N . ASP A 1 109 ? -13.418 1.262 4.635 1.00 86.31 109 ASP A N 1
ATOM 843 C CA . ASP A 1 109 ? -14.683 0.775 5.199 1.00 86.31 109 ASP A CA 1
ATOM 844 C C . ASP A 1 109 ? -14.639 -0.712 5.587 1.00 86.31 109 ASP A C 1
ATOM 846 O O . ASP A 1 109 ? -15.642 -1.279 6.025 1.00 86.31 109 ASP A O 1
ATOM 850 N N . LYS A 1 110 ? -13.474 -1.353 5.448 1.00 85.69 110 LYS A N 1
ATOM 851 C CA . LYS A 1 110 ? -13.257 -2.755 5.787 1.00 85.69 110 LYS A CA 1
ATOM 852 C C . LYS A 1 110 ? -12.144 -2.897 6.821 1.00 85.69 110 LYS A C 1
ATOM 854 O O . LYS A 1 110 ? -11.023 -2.460 6.585 1.00 85.69 110 LYS A O 1
ATOM 859 N N . LEU A 1 111 ? -12.453 -3.584 7.919 1.00 86.81 111 LEU A N 1
ATOM 860 C CA . LEU A 1 111 ? -11.498 -4.124 8.889 1.00 86.81 111 LEU A CA 1
ATOM 861 C C . LEU A 1 111 ? -11.554 -5.652 8.798 1.00 86.81 111 LEU A C 1
ATOM 863 O O . LEU A 1 111 ? -12.634 -6.228 8.927 1.00 86.81 111 LEU A O 1
ATOM 867 N N . ASP A 1 112 ? -10.427 -6.310 8.540 1.00 84.25 112 ASP A N 1
ATOM 868 C CA . ASP A 1 112 ? -10.389 -7.762 8.328 1.00 84.25 112 ASP A CA 1
ATOM 869 C C . ASP A 1 112 ? -9.008 -8.337 8.677 1.00 84.25 112 ASP A C 1
ATOM 871 O O . ASP A 1 112 ? -8.047 -7.603 8.909 1.00 84.25 112 ASP A O 1
ATOM 875 N N . ILE A 1 113 ? -8.908 -9.661 8.746 1.00 81.88 113 ILE A N 1
ATOM 876 C CA . ILE A 1 113 ? -7.680 -10.371 9.095 1.00 81.88 113 ILE A CA 1
ATOM 877 C C . ILE A 1 113 ? -7.174 -11.123 7.873 1.00 81.88 113 ILE A C 1
ATOM 879 O O . ILE A 1 113 ? -7.881 -11.928 7.264 1.00 81.88 113 ILE A O 1
ATOM 883 N N . THR A 1 114 ? -5.899 -10.926 7.554 1.00 73.00 114 THR A N 1
ATOM 884 C CA . THR A 1 114 ? -5.238 -11.705 6.511 1.00 73.00 114 THR A CA 1
ATOM 885 C C . THR A 1 114 ? -5.140 -13.160 6.968 1.00 73.00 114 THR A C 1
ATOM 887 O O . THR A 1 114 ? -4.435 -13.495 7.927 1.00 73.00 114 THR A O 1
ATOM 890 N N . GLN A 1 115 ? -5.870 -14.046 6.294 1.00 65.69 115 GLN A N 1
ATOM 891 C CA . GLN A 1 115 ? -5.758 -15.482 6.523 1.00 65.69 115 GLN A CA 1
ATOM 892 C C . GLN A 1 115 ? -4.464 -15.977 5.888 1.00 65.69 115 GLN A C 1
ATOM 894 O O . GLN A 1 115 ? -4.202 -15.724 4.714 1.00 65.69 115 GLN A O 1
ATOM 899 N N . THR A 1 116 ? -3.623 -16.639 6.675 1.00 62.84 116 THR A N 1
ATOM 900 C CA . THR A 1 116 ? -2.291 -17.004 6.214 1.00 62.84 116 THR A CA 1
ATOM 901 C C . THR A 1 116 ? -2.255 -18.318 5.463 1.00 62.84 116 THR A C 1
ATOM 903 O O . THR A 1 116 ? -2.831 -19.327 5.869 1.00 62.84 116 THR A O 1
ATOM 906 N N . GLU A 1 117 ? -1.525 -18.282 4.353 1.00 63.44 117 GLU A N 1
ATOM 907 C CA . GLU A 1 117 ? -1.058 -19.452 3.626 1.00 63.44 117 GLU A CA 1
ATOM 908 C C . GLU A 1 117 ? 0.217 -20.000 4.290 1.00 63.44 117 GLU A C 1
ATOM 910 O O . GLU A 1 117 ? 0.884 -19.317 5.076 1.00 63.44 117 GLU A O 1
ATOM 915 N N . MET A 1 118 ? 0.560 -21.250 3.975 1.00 62.56 118 MET A N 1
ATOM 916 C CA . MET A 1 118 ? 1.852 -21.818 4.355 1.00 62.56 118 MET A CA 1
ATOM 917 C C . MET A 1 118 ? 2.958 -21.081 3.599 1.00 62.56 118 MET A C 1
ATOM 919 O O . MET A 1 118 ? 2.892 -20.926 2.378 1.00 62.56 118 MET A O 1
ATOM 923 N N . GLY A 1 119 ? 3.968 -20.624 4.329 1.00 59.91 119 GLY A N 1
ATOM 924 C CA . GLY A 1 119 ? 5.153 -20.009 3.766 1.00 59.91 119 GLY A CA 1
ATOM 925 C C . GLY A 1 119 ? 5.971 -21.001 2.930 1.00 59.91 119 GLY A C 1
ATOM 926 O O . GLY A 1 119 ? 5.717 -22.212 2.940 1.00 59.91 119 GLY A O 1
ATOM 927 N N . PRO A 1 120 ? 6.964 -20.507 2.171 1.00 55.12 120 PRO A N 1
ATOM 928 C CA . PRO A 1 120 ? 7.757 -21.328 1.258 1.00 55.12 120 PRO A CA 1
ATOM 929 C C . PRO A 1 120 ? 8.505 -22.480 1.942 1.00 55.12 120 PRO A C 1
ATOM 931 O O . PRO A 1 120 ? 8.894 -23.428 1.264 1.00 55.12 120 PRO A O 1
ATOM 934 N N . GLN A 1 121 ? 8.726 -22.395 3.257 1.00 64.81 121 GLN A N 1
ATOM 935 C CA . GLN A 1 121 ? 9.429 -23.394 4.062 1.00 64.81 121 GLN A CA 1
ATOM 936 C C . GLN A 1 121 ? 8.464 -24.207 4.941 1.00 64.81 121 GLN A C 1
ATOM 938 O O . GLN A 1 121 ? 8.898 -24.955 5.814 1.00 64.81 121 GLN A O 1
ATOM 943 N N . GLY A 1 122 ? 7.152 -24.100 4.697 1.00 67.81 122 GLY A N 1
ATOM 944 C CA . GLY A 1 122 ? 6.126 -24.788 5.477 1.00 67.81 122 GLY A CA 1
ATOM 945 C C . GLY A 1 122 ? 5.844 -24.138 6.835 1.00 67.81 122 GLY A C 1
ATOM 946 O O . GLY A 1 122 ? 5.209 -24.753 7.689 1.00 67.81 122 GLY A O 1
ATOM 947 N N . GLU A 1 123 ? 6.302 -22.910 7.055 1.00 72.31 123 GLU A N 1
ATOM 948 C CA . GLU A 1 123 ? 5.984 -22.108 8.228 1.00 72.31 123 GLU A CA 1
ATOM 949 C C . GLU A 1 123 ? 4.591 -21.476 8.106 1.00 72.31 123 GLU A C 1
ATOM 951 O O . GLU A 1 123 ? 4.165 -21.073 7.026 1.00 72.31 123 GLU A O 1
ATOM 956 N N . ARG A 1 124 ? 3.852 -21.357 9.211 1.00 67.81 124 ARG A N 1
ATOM 957 C CA . ARG A 1 124 ? 2.583 -20.620 9.209 1.00 67.81 124 ARG A CA 1
ATOM 958 C C . ARG A 1 124 ? 2.886 -19.135 9.377 1.00 67.81 124 ARG A C 1
ATOM 960 O O . ARG A 1 124 ? 3.450 -18.745 10.397 1.00 67.81 124 ARG A O 1
ATOM 967 N N . LEU A 1 125 ? 2.518 -18.316 8.394 1.00 69.75 125 LEU A N 1
ATOM 968 C CA . LEU A 1 125 ? 2.687 -16.868 8.506 1.00 69.75 125 LEU A CA 1
ATOM 969 C C . LEU A 1 125 ? 1.739 -16.299 9.581 1.00 69.75 125 LEU A C 1
ATOM 971 O O . LEU A 1 125 ? 0.689 -16.883 9.874 1.00 69.75 125 LEU A O 1
ATOM 975 N N . ALA A 1 126 ? 2.105 -15.154 10.159 1.00 70.81 126 ALA A N 1
ATOM 976 C CA . ALA A 1 126 ? 1.285 -14.457 11.148 1.00 70.81 126 ALA A CA 1
ATOM 977 C C . ALA A 1 126 ? 0.024 -13.853 10.513 1.00 70.81 126 ALA A C 1
ATOM 979 O O . ALA A 1 126 ? 0.080 -13.289 9.420 1.00 70.81 126 ALA A O 1
ATOM 980 N N . HIS A 1 127 ? -1.105 -13.957 11.214 1.00 77.31 127 HIS A N 1
ATOM 981 C CA . HIS A 1 127 ? -2.315 -13.220 10.865 1.00 77.31 127 HIS A CA 1
ATOM 982 C C . HIS A 1 127 ? -2.086 -11.729 11.093 1.00 77.31 127 HIS A C 1
ATOM 984 O O . HIS A 1 127 ? -1.554 -11.350 12.131 1.00 77.31 127 HIS A O 1
ATOM 990 N N . VAL A 1 128 ? -2.497 -10.908 10.131 1.00 77.81 128 VAL A N 1
ATOM 991 C CA . VAL A 1 128 ? -2.323 -9.452 10.180 1.00 77.81 128 VAL A CA 1
ATOM 992 C C . VAL A 1 128 ? -3.693 -8.803 10.116 1.00 77.81 128 VAL A C 1
ATOM 994 O O . VAL A 1 128 ? -4.457 -9.108 9.191 1.00 77.81 128 VAL A O 1
ATOM 997 N N . LEU A 1 129 ? -4.004 -7.939 11.084 1.00 82.25 129 LEU A N 1
ATOM 998 C CA . LEU A 1 129 ? -5.222 -7.133 11.050 1.00 82.25 129 LEU A CA 1
ATOM 999 C C . LEU A 1 129 ? -4.980 -5.948 10.119 1.00 82.25 129 LEU A C 1
ATOM 1001 O O . LEU A 1 129 ? -4.010 -5.205 10.290 1.00 82.25 129 LEU A O 1
ATOM 1005 N N . PHE A 1 130 ? -5.870 -5.750 9.153 1.00 82.94 130 PHE A N 1
ATOM 1006 C CA . PHE A 1 130 ? -5.755 -4.649 8.212 1.00 82.94 130 PHE A CA 1
ATOM 1007 C C . PHE A 1 130 ? -7.038 -3.841 8.087 1.00 82.94 130 PHE A C 1
ATOM 1009 O O . PHE A 1 130 ? -8.142 -4.370 8.229 1.00 82.94 130 PHE A O 1
ATOM 1016 N N . VAL A 1 131 ? -6.864 -2.557 7.770 1.00 84.25 131 VAL A N 1
ATOM 1017 C CA . VAL A 1 131 ? -7.944 -1.677 7.317 1.00 84.25 131 VAL A CA 1
ATOM 1018 C C . VAL A 1 131 ? -7.732 -1.356 5.844 1.00 84.25 131 VAL A C 1
ATOM 1020 O O . VAL A 1 131 ? -6.614 -1.087 5.410 1.00 84.25 131 VAL A O 1
ATOM 1023 N N . GLY A 1 132 ? -8.800 -1.370 5.061 1.00 83.25 132 GLY A N 1
ATOM 1024 C CA . GLY A 1 132 ? -8.733 -1.022 3.652 1.00 83.25 132 GLY A CA 1
ATOM 1025 C C . GLY A 1 132 ? -10.107 -0.767 3.044 1.00 83.25 132 GLY A C 1
ATOM 1026 O O . GLY A 1 132 ? -11.118 -0.812 3.746 1.00 83.25 132 GLY A O 1
ATOM 1027 N N . PRO A 1 133 ? -10.153 -0.503 1.734 1.00 82.62 133 PRO A N 1
ATOM 1028 C CA . PRO A 1 133 ? -11.393 -0.463 0.986 1.00 82.62 133 PRO A CA 1
ATOM 1029 C C . PRO A 1 133 ? -11.977 -1.866 0.816 1.00 82.62 133 PRO A C 1
ATOM 1031 O O . PRO A 1 133 ? -11.281 -2.819 0.463 1.00 82.62 133 PRO A O 1
ATOM 1034 N N . SER A 1 134 ? -13.286 -1.989 1.000 1.00 80.94 134 SER A N 1
ATOM 1035 C CA . SER A 1 134 ? -14.058 -3.188 0.678 1.00 80.94 134 SER A CA 1
ATOM 1036 C C . SER A 1 134 ? -14.100 -3.434 -0.833 1.00 80.94 134 SER A C 1
ATOM 1038 O O . SER A 1 134 ? -14.001 -4.578 -1.288 1.00 80.94 134 SER A O 1
ATOM 1040 N N . GLN A 1 135 ? -14.211 -2.354 -1.610 1.00 78.62 135 GLN A N 1
ATOM 1041 C CA . GLN A 1 135 ? -14.153 -2.330 -3.064 1.00 78.62 135 GLN A CA 1
ATOM 1042 C C . GLN A 1 135 ? -13.512 -1.027 -3.542 1.00 78.62 135 GLN A C 1
ATOM 1044 O O . GLN A 1 135 ? -13.770 0.046 -3.004 1.00 78.62 135 GLN A O 1
ATOM 1049 N N . VAL A 1 136 ? -12.719 -1.113 -4.607 1.00 79.94 136 VAL A N 1
ATOM 1050 C CA . VAL A 1 136 ? -12.233 0.058 -5.342 1.00 79.94 136 VAL A CA 1
ATOM 1051 C C . VAL A 1 136 ? -12.678 -0.098 -6.785 1.00 79.94 136 VAL A C 1
ATOM 1053 O O . VAL A 1 136 ? -12.505 -1.168 -7.376 1.00 79.94 136 VAL A O 1
ATOM 1056 N N . GLN A 1 137 ? -13.277 0.953 -7.339 1.00 83.19 137 GLN A N 1
ATOM 1057 C CA . GLN A 1 137 ? -13.750 0.931 -8.719 1.00 83.19 137 GLN A CA 1
ATOM 1058 C C . GLN A 1 137 ? -12.555 0.775 -9.682 1.00 83.19 137 GLN A C 1
ATOM 1060 O O . GLN A 1 137 ? -11.488 1.331 -9.410 1.00 83.19 137 GLN A O 1
ATOM 1065 N N . PRO A 1 138 ? -12.684 0.013 -10.785 1.00 83.06 138 PRO A N 1
ATOM 1066 C CA . PRO A 1 138 ? -11.569 -0.233 -11.705 1.00 83.06 138 PRO A CA 1
ATOM 1067 C C . PRO A 1 138 ? -10.974 1.029 -12.344 1.00 83.06 138 PRO A C 1
ATOM 1069 O O . PRO A 1 138 ? -9.804 1.037 -12.710 1.00 83.06 138 PRO A O 1
ATOM 1072 N N . ASP A 1 139 ? -11.777 2.078 -12.484 1.00 85.56 139 ASP A N 1
ATOM 1073 C CA . ASP A 1 139 ? -11.420 3.387 -13.028 1.00 85.56 139 ASP A CA 1
ATOM 1074 C C . ASP A 1 139 ? -10.907 4.371 -11.963 1.00 85.56 139 ASP A C 1
ATOM 1076 O O . ASP A 1 139 ? -10.531 5.495 -12.293 1.00 85.56 139 ASP A O 1
ATOM 1080 N N . ASN A 1 140 ? -10.842 3.962 -10.690 1.00 87.62 140 ASN A N 1
ATOM 1081 C CA . ASN A 1 140 ? -10.304 4.802 -9.631 1.00 87.62 140 ASN A CA 1
ATOM 1082 C C . ASN A 1 140 ? -8.813 5.114 -9.892 1.00 87.62 140 ASN A C 1
ATOM 1084 O O . ASN A 1 140 ? -8.021 4.181 -10.078 1.00 87.62 140 ASN A O 1
ATOM 1088 N N . PRO A 1 141 ? -8.386 6.390 -9.828 1.00 90.06 141 PRO A N 1
ATOM 1089 C CA . PRO A 1 141 ? -7.000 6.775 -10.087 1.00 90.06 141 PRO A CA 1
ATOM 1090 C C . PRO A 1 141 ? -5.966 6.036 -9.229 1.00 90.06 141 PRO A C 1
ATOM 1092 O O . PRO A 1 141 ? -4.900 5.682 -9.736 1.00 90.06 141 PRO A O 1
ATOM 1095 N N . LEU A 1 142 ? -6.274 5.742 -7.957 1.00 87.31 142 LEU A N 1
ATOM 1096 C CA . LEU A 1 142 ? -5.370 4.991 -7.081 1.00 87.31 142 LEU A CA 1
ATOM 1097 C C . LEU A 1 142 ? -5.156 3.586 -7.631 1.00 87.31 142 LEU A C 1
ATOM 1099 O O . LEU A 1 142 ? -4.020 3.131 -7.748 1.00 87.31 142 LEU A O 1
ATOM 1103 N N . ARG A 1 143 ? -6.249 2.918 -8.014 1.00 86.88 143 ARG A N 1
ATOM 1104 C CA . ARG A 1 143 ? -6.195 1.568 -8.568 1.00 86.88 143 ARG A CA 1
ATOM 1105 C C . ARG A 1 143 ? -5.380 1.532 -9.857 1.00 86.88 143 ARG A C 1
ATOM 1107 O O . ARG A 1 143 ? -4.518 0.669 -9.995 1.00 86.88 143 ARG A O 1
ATOM 1114 N N . LEU A 1 144 ? -5.602 2.494 -10.750 1.00 90.12 144 LEU A N 1
ATOM 1115 C CA . LEU A 1 144 ? -4.868 2.609 -12.010 1.00 90.12 144 LEU A CA 1
ATOM 1116 C C . LEU A 1 144 ? -3.361 2.795 -11.784 1.00 90.12 144 LEU A C 1
ATOM 1118 O O . LEU A 1 144 ? -2.559 2.110 -12.417 1.00 90.12 144 LEU A O 1
ATOM 1122 N N . VAL A 1 145 ? -2.967 3.672 -10.853 1.00 91.00 145 VAL A N 1
ATOM 1123 C CA . VAL A 1 145 ? -1.554 3.885 -10.496 1.00 91.00 145 VAL A CA 1
ATOM 1124 C C . VAL A 1 145 ? -0.934 2.620 -9.908 1.00 91.00 145 VAL A C 1
ATOM 1126 O O . VAL A 1 145 ? 0.163 2.228 -10.309 1.00 91.00 145 VAL A O 1
ATOM 1129 N N . MET A 1 146 ? -1.623 1.970 -8.970 1.00 89.19 146 MET A N 1
ATOM 1130 C CA . MET A 1 146 ? -1.124 0.754 -8.331 1.00 89.19 146 MET A CA 1
ATOM 1131 C C . MET A 1 146 ? -0.944 -0.384 -9.339 1.00 89.19 146 MET A C 1
ATOM 1133 O O . MET A 1 146 ? 0.107 -1.024 -9.346 1.00 89.19 146 MET A O 1
ATOM 1137 N N . ASP A 1 147 ? -1.926 -0.598 -10.218 1.00 90.12 147 ASP A N 1
ATOM 1138 C CA . ASP A 1 147 ? -1.857 -1.618 -11.266 1.00 90.12 147 ASP A CA 1
ATOM 1139 C C . ASP A 1 147 ? -0.740 -1.305 -12.273 1.00 90.12 147 ASP A C 1
ATOM 1141 O O . ASP A 1 147 ? 0.007 -2.207 -12.651 1.00 90.12 147 ASP A O 1
ATOM 1145 N N . LEU A 1 148 ? -0.571 -0.041 -12.679 1.00 93.62 148 LEU A N 1
ATOM 1146 C CA . LEU A 1 148 ? 0.517 0.387 -13.564 1.00 93.62 148 LEU A CA 1
ATOM 1147 C C . LEU A 1 148 ? 1.890 0.049 -12.967 1.00 93.62 148 LEU A C 1
ATOM 1149 O O . LEU A 1 148 ? 2.703 -0.607 -13.621 1.00 93.62 148 LEU A O 1
ATOM 1153 N N . VAL A 1 149 ? 2.143 0.479 -11.728 1.00 93.50 149 VAL A N 1
ATOM 1154 C CA . VAL A 1 149 ? 3.433 0.271 -11.057 1.00 93.50 149 VAL A CA 1
ATOM 1155 C C . VAL A 1 149 ? 3.685 -1.216 -10.822 1.00 93.50 149 VAL A C 1
ATOM 1157 O O . VAL A 1 149 ? 4.763 -1.712 -11.146 1.00 93.50 149 VAL A O 1
ATOM 1160 N N . TYR A 1 150 ? 2.691 -1.950 -10.315 1.00 91.44 150 TYR A N 1
ATOM 1161 C CA . TYR A 1 150 ? 2.812 -3.390 -10.096 1.00 91.44 150 TYR A CA 1
ATOM 1162 C C . TYR A 1 150 ? 3.136 -4.134 -11.397 1.00 91.44 150 TYR A C 1
ATOM 1164 O O . TYR A 1 150 ? 4.069 -4.938 -11.434 1.00 91.44 150 TYR A O 1
ATOM 1172 N N . ASN A 1 151 ? 2.390 -3.865 -12.473 1.00 91.94 151 ASN A N 1
ATOM 1173 C CA . ASN A 1 151 ? 2.565 -4.565 -13.742 1.00 91.94 151 ASN A CA 1
ATOM 1174 C C . ASN A 1 151 ? 3.922 -4.265 -14.379 1.00 91.94 151 ASN A C 1
ATOM 1176 O O . ASN A 1 151 ? 4.562 -5.192 -14.878 1.00 91.94 151 ASN A O 1
ATOM 1180 N N . GLU A 1 152 ? 4.396 -3.020 -14.315 1.00 94.56 152 GLU A N 1
ATOM 1181 C CA . GLU A 1 152 ? 5.716 -2.673 -14.839 1.00 94.56 152 GLU A CA 1
ATOM 1182 C C . GLU A 1 152 ? 6.819 -3.402 -14.058 1.00 94.56 152 GLU A C 1
ATOM 1184 O O . GLU A 1 152 ? 7.600 -4.145 -14.651 1.00 94.56 152 GLU A O 1
ATOM 1189 N N . PHE A 1 153 ? 6.841 -3.296 -12.725 1.00 92.06 153 PHE A N 1
ATOM 1190 C CA . PHE A 1 153 ? 7.863 -3.957 -11.904 1.00 92.06 153 PHE A CA 1
ATOM 1191 C C . PHE A 1 153 ? 7.828 -5.484 -12.028 1.00 92.06 153 PHE A C 1
ATOM 1193 O O . PHE A 1 153 ? 8.873 -6.137 -12.026 1.00 92.06 153 PHE A O 1
ATOM 1200 N N . LYS A 1 154 ? 6.639 -6.069 -12.188 1.00 89.62 154 LYS A N 1
ATOM 1201 C CA . LYS A 1 154 ? 6.483 -7.496 -12.475 1.00 89.62 154 LYS A CA 1
ATOM 1202 C C . LYS A 1 154 ? 7.028 -7.869 -13.850 1.00 89.62 154 LYS A C 1
ATOM 1204 O O . LYS A 1 154 ? 7.738 -8.864 -13.958 1.00 89.62 154 LYS A O 1
ATOM 1209 N N . SER A 1 155 ? 6.730 -7.083 -14.885 1.00 90.56 155 SER A N 1
ATOM 1210 C CA . SER A 1 155 ? 7.209 -7.337 -16.251 1.00 90.56 155 SER A CA 1
ATOM 1211 C C . SER A 1 155 ? 8.733 -7.253 -16.367 1.00 90.56 155 SER A C 1
ATOM 1213 O O . SER A 1 155 ? 9.334 -8.022 -17.111 1.00 90.56 155 SER A O 1
ATOM 1215 N N . GLN A 1 156 ? 9.353 -6.386 -15.563 1.00 90.06 156 GLN A N 1
ATOM 1216 C CA . GLN A 1 156 ? 10.803 -6.225 -15.474 1.00 90.06 156 GLN A CA 1
ATOM 1217 C C . GLN A 1 156 ? 11.464 -7.272 -14.561 1.00 90.06 156 GLN A C 1
ATOM 1219 O O . GLN A 1 156 ? 12.682 -7.283 -14.437 1.00 90.06 156 GLN A O 1
ATOM 1224 N N . GLY A 1 157 ? 10.697 -8.162 -13.920 1.00 88.12 157 GLY A N 1
ATOM 1225 C CA . GLY A 1 157 ? 11.220 -9.271 -13.115 1.00 88.12 157 GLY A CA 1
ATOM 1226 C C . GLY A 1 157 ? 11.510 -8.959 -11.642 1.00 88.12 157 GLY A C 1
ATOM 1227 O O . GLY A 1 157 ? 11.965 -9.849 -10.929 1.00 88.12 157 GLY A O 1
ATOM 1228 N N . TYR A 1 158 ? 11.199 -7.754 -11.150 1.00 87.50 158 TYR A N 1
ATOM 1229 C CA . TYR A 1 158 ? 11.404 -7.389 -9.739 1.00 87.50 158 TYR A CA 1
ATOM 1230 C C . TYR A 1 158 ? 10.427 -8.099 -8.791 1.00 87.50 158 TYR A C 1
ATOM 1232 O O . TYR A 1 158 ? 10.786 -8.458 -7.667 1.00 87.50 158 TYR A O 1
ATOM 1240 N N . ILE A 1 159 ? 9.177 -8.299 -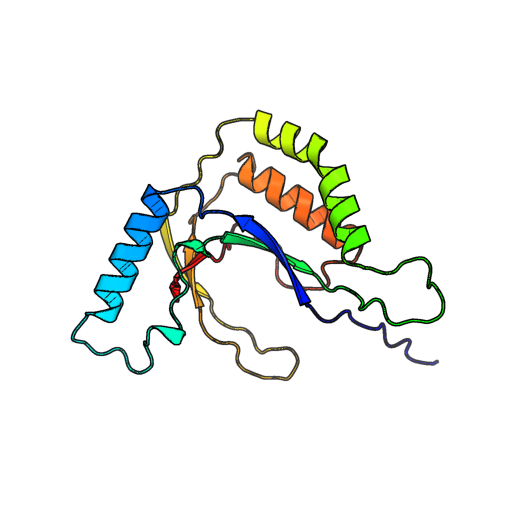9.226 1.00 86.19 159 ILE A N 1
ATOM 1241 C CA . ILE A 1 159 ? 8.127 -8.955 -8.433 1.00 86.19 159 ILE A CA 1
ATOM 1242 C C . ILE A 1 159 ? 8.031 -10.423 -8.850 1.00 86.19 159 ILE A C 1
ATOM 1244 O O . ILE A 1 159 ? 7.483 -10.752 -9.901 1.00 86.19 159 ILE A O 1
ATOM 1248 N N . THR A 1 160 ? 8.527 -11.319 -7.996 1.00 72.00 160 THR A N 1
ATOM 1249 C CA . THR A 1 160 ? 8.490 -12.781 -8.218 1.00 72.00 160 THR A CA 1
ATOM 1250 C C . THR A 1 160 ? 7.385 -13.487 -7.423 1.00 72.00 160 THR A C 1
ATOM 1252 O O . THR A 1 160 ? 7.239 -14.715 -7.480 1.00 72.00 160 THR A O 1
ATOM 1255 N N . GLU A 1 161 ? 6.607 -12.725 -6.652 1.00 66.75 161 GLU A N 1
ATOM 1256 C CA . GLU A 1 161 ? 5.517 -13.245 -5.840 1.00 66.75 161 GLU A CA 1
ATOM 1257 C C . GLU A 1 161 ? 4.345 -13.731 -6.707 1.00 66.75 161 GLU A C 1
ATOM 1259 O O . GLU A 1 161 ? 3.944 -13.095 -7.683 1.00 66.75 161 GLU A O 1
ATOM 1264 N N . ARG A 1 162 ? 3.798 -14.898 -6.342 1.00 54.75 162 ARG A N 1
ATOM 1265 C CA . ARG A 1 162 ? 2.689 -15.556 -7.050 1.00 54.75 162 ARG A CA 1
ATOM 1266 C C . ARG A 1 162 ? 1.307 -15.199 -6.499 1.00 54.75 162 ARG A C 1
ATOM 1268 O O . ARG A 1 162 ? 0.319 -15.622 -7.095 1.00 54.75 162 ARG A O 1
ATOM 1275 N N . ARG A 1 163 ? 1.224 -14.467 -5.380 1.00 56.62 163 ARG A N 1
ATOM 1276 C CA . ARG A 1 163 ? -0.065 -14.051 -4.807 1.00 56.62 163 ARG A CA 1
ATOM 1277 C C . ARG A 1 163 ? -0.811 -13.190 -5.824 1.00 56.62 163 ARG A C 1
ATOM 1279 O O . ARG A 1 163 ? -0.197 -12.418 -6.564 1.00 56.62 163 ARG A O 1
ATOM 1286 N N . SER A 1 164 ? -2.130 -13.369 -5.900 1.00 46.09 164 SER A N 1
ATOM 1287 C CA . SER A 1 164 ? -2.963 -12.604 -6.826 1.00 46.09 164 SER A CA 1
ATOM 1288 C C . SER A 1 164 ? -2.766 -11.112 -6.572 1.00 46.09 164 SER A C 1
ATOM 1290 O O . SER A 1 164 ? -2.825 -10.685 -5.423 1.00 46.09 164 SER A O 1
ATOM 1292 N N . SER A 1 165 ? -2.561 -10.343 -7.640 1.00 47.12 165 SER A N 1
ATOM 1293 C CA . SER A 1 165 ? -2.346 -8.893 -7.675 1.00 47.12 165 SER A CA 1
ATOM 1294 C C . SER A 1 165 ? -3.585 -8.096 -7.268 1.00 47.12 165 SER A C 1
ATOM 1296 O O . SER A 1 165 ? -3.987 -7.164 -7.964 1.00 47.12 165 SER A O 1
ATOM 1298 N N . LYS A 1 166 ? -4.262 -8.480 -6.186 1.00 48.81 166 LYS A N 1
ATOM 1299 C CA . LYS A 1 166 ? -5.326 -7.667 -5.620 1.00 48.81 166 LYS A CA 1
ATOM 1300 C C . LYS A 1 166 ? -4.657 -6.426 -5.040 1.00 48.81 166 LYS A C 1
ATOM 1302 O O . LYS A 1 166 ? -4.413 -6.334 -3.849 1.00 48.81 166 LYS A O 1
ATOM 1307 N N . ALA A 1 167 ? -4.395 -5.458 -5.911 1.00 40.09 167 ALA A N 1
ATOM 1308 C CA . ALA A 1 167 ? -3.961 -4.107 -5.597 1.00 40.09 167 ALA A CA 1
ATOM 1309 C C . ALA A 1 167 ? -4.940 -3.391 -4.640 1.00 40.09 167 ALA A C 1
ATOM 1311 O O . ALA A 1 167 ? -4.655 -2.303 -4.171 1.00 40.09 167 ALA A O 1
ATOM 1312 N N . CYS A 1 168 ? -6.090 -3.999 -4.325 1.00 41.09 168 CYS A N 1
ATOM 1313 C CA . CYS A 1 168 ? -7.049 -3.525 -3.327 1.00 41.09 168 CYS A CA 1
ATOM 1314 C C . CYS A 1 168 ? -7.085 -4.339 -2.034 1.00 41.09 168 CYS A C 1
ATOM 1316 O O . CYS A 1 168 ? -7.810 -3.954 -1.126 1.00 41.09 168 CYS A O 1
ATOM 1318 N N . ASP A 1 169 ? -6.282 -5.397 -1.897 1.00 42.00 169 ASP A N 1
ATOM 1319 C CA . ASP A 1 169 ? -6.001 -5.995 -0.587 1.00 42.00 169 ASP A CA 1
ATOM 1320 C C . ASP A 1 169 ? -4.896 -5.158 0.079 1.00 42.00 169 ASP A C 1
ATOM 1322 O O . ASP A 1 169 ? -3.824 -5.641 0.445 1.00 42.00 169 ASP A O 1
ATOM 1326 N N . SER A 1 170 ? -5.128 -3.845 0.127 1.00 44.16 170 SER A N 1
ATOM 1327 C CA . SER A 1 170 ? -4.228 -2.864 0.698 1.00 44.16 170 SER A CA 1
ATOM 1328 C C . SER A 1 170 ? -4.142 -3.117 2.194 1.00 44.16 170 SER A C 1
ATOM 1330 O O . SER A 1 170 ? -5.017 -2.718 2.961 1.00 44.16 170 SER A O 1
ATOM 1332 N N . LEU A 1 171 ? -3.089 -3.818 2.590 1.00 47.09 171 LEU A N 1
ATOM 1333 C CA . LEU A 1 171 ? -2.704 -3.990 3.977 1.00 47.09 171 LEU A CA 1
ATOM 1334 C C . LEU A 1 171 ? -2.247 -2.642 4.525 1.00 47.09 171 LEU A C 1
ATOM 1336 O O . LEU A 1 171 ? -1.080 -2.278 4.413 1.00 47.09 171 LEU A O 1
ATOM 1340 N N . VAL A 1 172 ? -3.164 -1.903 5.144 1.00 51.81 172 VAL A N 1
ATOM 1341 C CA . VAL A 1 172 ? -2.765 -1.013 6.228 1.00 51.81 172 VAL A CA 1
ATOM 1342 C C . VAL A 1 172 ? -2.667 -1.886 7.457 1.00 51.81 172 VAL A C 1
ATOM 1344 O O . VAL A 1 172 ? -3.679 -2.163 8.095 1.00 51.81 172 VAL A O 1
ATOM 1347 N N . ASN A 1 173 ? -1.459 -2.371 7.741 1.00 49.88 173 ASN A N 1
ATOM 1348 C CA . ASN A 1 173 ? -1.198 -3.109 8.970 1.00 49.88 173 ASN A CA 1
ATOM 1349 C C . ASN A 1 173 ? -1.600 -2.216 10.142 1.00 49.88 173 ASN A C 1
ATOM 1351 O O . ASN A 1 173 ? -0.990 -1.169 10.357 1.00 49.88 173 ASN A O 1
ATOM 1355 N N . ALA A 1 174 ? -2.641 -2.614 10.861 1.00 43.81 174 ALA A N 1
ATOM 1356 C CA . ALA A 1 174 ? -3.041 -1.969 12.101 1.00 43.81 174 ALA A CA 1
ATOM 1357 C C . ALA A 1 174 ? -2.431 -2.699 13.310 1.00 43.81 174 ALA A C 1
ATOM 1359 O O . ALA A 1 174 ? -2.217 -2.062 14.344 1.00 43.81 174 ALA A O 1
ATOM 1360 N N . ILE A 1 175 ? -2.143 -4.003 13.152 1.00 39.69 175 ILE A N 1
ATOM 1361 C CA . ILE A 1 175 ? -1.588 -4.963 14.126 1.00 39.69 175 ILE A CA 1
ATOM 1362 C C . ILE A 1 175 ? -0.875 -6.081 13.360 1.00 39.69 175 ILE A C 1
ATOM 1364 O O . ILE A 1 175 ? -1.484 -6.570 12.378 1.00 39.69 175 ILE A O 1
#

Radius of gyration: 18.77 Å; chains: 1; bounding box: 47×46×49 Å

Sequence (175 aa):
MADSGGHKLKSSHFIAFPLYTNQDLREVIGEFQRELLNDRTQISGLDQSIIVDPWRLHITIGVIGLEEQENDEAIKGAHTLECAITLLEALKPKILECLAAGPLEVAFDKLDITQTEMGPQGERLAHVLFVGPSQVQPDNPLRLVMDLVYNEFKSQGYITERRSSKACDSLVNAI